Protein AF-A0A350QHX2-F1 (afdb_monomer)

Nearest PDB structures (foldseek):
  1yxr-assembly1_A  TM=6.841E-01  e=8.745E-01  Homo sapiens
  6gow-assembly1_E  TM=5.791E-01  e=4.647E+00  Bacillus subtilis
  8cec-assembly1_S  TM=6.255E-01  e=6.009E+00  Bacillus subtilis subsp. subtilis str. 168
  4apo-assembly2_B  TM=5.059E-01  e=5.635E+00  Homo sapiens
  4apo-assembly1_A  TM=4.874E-01  e=8.835E+00  Homo sapiens

Radius of gyration: 23.12 Å; Cα contacts (8 Å, |Δi|>4): 32; chains: 1; bounding box: 40×19×78 Å

Sequence (102 aa):
MDKLELAEQQLSALTQGIVAEDYVSSVSQLESLNEQIQQLFLAPNSIEPINYARLRALSVNFAKLIDDLSKRRYQIKDSISQIASVKSENKVTRTYHIDRNR

Foldseek 3Di:
DDLLVVLVVLLVVLVVCVVVVVVVVSVVSLVVSVVSLVVCVVPVVSPDPVCVVSSVVSVVSNVVVVVVVVVVVVVVVVVVVVVVVVVVVVVVVVVVVVPPDD

Mean predicted aligned error: 10.32 Å

Solvent-accessible surface area (backbone atoms only — not comparable to full-atom values): 5825 Å² total; per-residue (Å²): 132,55,74,67,57,52,49,54,51,50,53,51,50,38,53,49,28,55,74,69,66,39,55,74,65,29,52,61,48,49,56,55,47,52,52,50,54,51,50,56,68,75,45,47,94,78,52,60,77,85,48,50,63,53,54,51,49,52,52,53,52,52,53,49,51,54,52,54,51,52,51,52,51,49,52,52,53,49,52,54,50,51,55,53,48,54,53,48,50,53,50,51,57,56,57,68,68,68,79,75,84,132

Structure (mmCIF, N/CA/C/O backbone):
data_AF-A0A350QHX2-F1
#
_entry.id   AF-A0A350QHX2-F1
#
loop_
_atom_site.group_PDB
_atom_site.id
_atom_site.type_symbol
_atom_site.label_atom_id
_atom_site.label_alt_id
_atom_site.label_comp_id
_atom_site.label_asym_id
_atom_site.label_entity_id
_atom_site.label_seq_id
_atom_site.pdbx_PDB_ins_code
_atom_site.Cartn_x
_atom_site.Cartn_y
_atom_site.Cartn_z
_atom_site.occupancy
_atom_site.B_iso_or_equiv
_atom_site.auth_seq_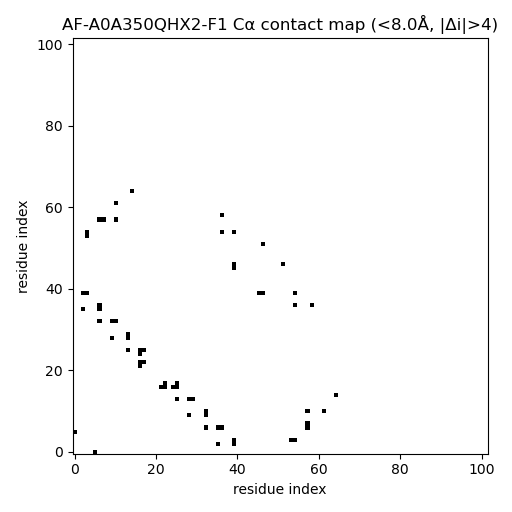id
_atom_site.auth_comp_id
_atom_site.auth_asym_id
_atom_site.auth_atom_id
_atom_site.pdbx_PDB_model_num
ATOM 1 N N . MET A 1 1 ? 1.534 6.964 22.414 1.00 60.47 1 MET A N 1
ATOM 2 C CA . MET A 1 1 ? 1.125 6.697 21.024 1.00 60.47 1 MET A CA 1
ATOM 3 C C . MET A 1 1 ? 0.286 5.446 21.018 1.00 60.47 1 MET A C 1
ATOM 5 O O . MET A 1 1 ? 0.712 4.452 21.600 1.00 60.47 1 MET A O 1
ATOM 9 N N . ASP A 1 2 ? -0.902 5.526 20.434 1.00 82.19 2 ASP A N 1
ATOM 10 C CA . ASP A 1 2 ? -1.754 4.359 20.211 1.00 82.19 2 ASP A CA 1
ATOM 11 C C . ASP A 1 2 ? -1.133 3.473 19.111 1.00 82.19 2 ASP A C 1
ATOM 13 O O . ASP A 1 2 ? -0.513 3.981 18.175 1.00 82.19 2 ASP A O 1
ATOM 17 N N . LYS A 1 3 ? -1.282 2.148 19.211 1.00 83.50 3 LYS A N 1
ATOM 18 C CA . LYS A 1 3 ? -0.811 1.205 18.181 1.00 83.50 3 LYS A CA 1
ATOM 19 C C . LYS A 1 3 ? -1.467 1.485 16.828 1.00 83.50 3 LYS A C 1
ATOM 21 O O . LYS A 1 3 ? -0.827 1.326 15.793 1.00 83.50 3 LYS A O 1
ATOM 26 N N . LEU A 1 4 ? -2.725 1.926 16.839 1.00 86.38 4 LEU A N 1
ATOM 27 C CA . LEU A 1 4 ? -3.440 2.317 15.628 1.00 86.38 4 LEU A CA 1
ATOM 28 C C . LEU A 1 4 ? -2.839 3.578 14.987 1.00 86.38 4 LEU A C 1
ATOM 30 O O . LEU A 1 4 ? -2.649 3.624 13.776 1.00 86.38 4 LEU A O 1
ATOM 34 N N . GLU A 1 5 ? -2.501 4.578 15.799 1.00 87.81 5 GLU A N 1
ATOM 35 C CA . GLU A 1 5 ? -1.874 5.822 15.340 1.00 87.81 5 GLU A CA 1
ATOM 36 C C . GLU A 1 5 ? -0.474 5.569 14.761 1.00 87.81 5 GLU A C 1
ATOM 38 O O . GLU A 1 5 ? -0.113 6.134 13.729 1.00 87.81 5 GLU A O 1
ATOM 43 N N . LEU A 1 6 ? 0.294 4.659 15.371 1.00 89.31 6 LEU A N 1
ATOM 44 C CA . LEU A 1 6 ? 1.580 4.218 14.830 1.00 89.31 6 LEU A CA 1
ATOM 45 C C . LEU A 1 6 ? 1.417 3.574 13.444 1.00 89.31 6 LEU A C 1
ATOM 47 O O . LEU A 1 6 ? 2.157 3.915 12.522 1.00 89.31 6 LEU A O 1
ATOM 51 N N . ALA A 1 7 ? 0.435 2.686 13.278 1.00 90.50 7 ALA A N 1
ATOM 52 C CA . ALA A 1 7 ? 0.182 2.021 12.002 1.00 90.50 7 ALA A CA 1
ATOM 53 C C . ALA A 1 7 ? -0.284 3.009 10.910 1.00 90.50 7 ALA A C 1
ATOM 55 O O . ALA A 1 7 ? 0.136 2.909 9.757 1.00 90.50 7 ALA A O 1
ATOM 56 N N . GLU A 1 8 ? -1.093 4.014 11.264 1.00 91.38 8 GLU A N 1
ATOM 57 C CA . GLU A 1 8 ? -1.477 5.106 10.356 1.00 91.38 8 GLU A CA 1
ATOM 58 C C . GLU A 1 8 ? -0.259 5.929 9.902 1.00 91.38 8 GLU A C 1
ATOM 60 O O . GLU A 1 8 ? -0.110 6.220 8.710 1.00 91.38 8 GLU A O 1
ATOM 65 N N . GLN A 1 9 ? 0.651 6.261 10.822 1.00 92.06 9 GLN A N 1
ATOM 66 C CA . GLN A 1 9 ? 1.890 6.965 10.485 1.00 92.06 9 GLN A CA 1
ATOM 67 C C . GLN A 1 9 ? 2.807 6.129 9.593 1.00 92.06 9 GLN A C 1
ATOM 69 O O . GLN A 1 9 ? 3.357 6.651 8.622 1.00 92.06 9 GLN A O 1
ATOM 74 N N . GLN A 1 10 ? 2.944 4.835 9.878 1.00 91.94 10 GLN A N 1
ATOM 75 C CA . GLN A 1 10 ? 3.726 3.924 9.047 1.00 91.94 10 GLN A CA 1
ATOM 76 C C . GLN A 1 10 ? 3.147 3.793 7.636 1.00 91.94 10 GLN A C 1
ATOM 78 O O . GLN A 1 10 ? 3.910 3.816 6.674 1.00 91.94 10 GLN A O 1
ATOM 83 N N . LEU A 1 11 ? 1.820 3.736 7.482 1.00 93.31 11 LEU A N 1
ATOM 84 C CA . LEU A 1 11 ? 1.187 3.739 6.160 1.00 93.31 11 LEU A CA 1
ATOM 85 C C . LEU A 1 11 ? 1.499 5.027 5.383 1.00 93.31 11 LEU A C 1
ATOM 87 O O . LEU A 1 11 ? 1.782 4.981 4.182 1.00 93.31 11 LEU A O 1
ATOM 91 N N . SER A 1 12 ? 1.472 6.177 6.060 1.00 92.75 12 SER A N 1
ATOM 92 C CA . SER A 1 12 ? 1.847 7.455 5.450 1.00 92.75 12 SER A CA 1
ATOM 93 C C . SER A 1 12 ? 3.319 7.469 5.028 1.00 92.75 12 SER A C 1
ATOM 95 O O . SER A 1 12 ? 3.626 7.858 3.901 1.00 92.75 12 SER A O 1
ATOM 97 N N . ALA A 1 13 ? 4.226 7.017 5.897 1.00 91.62 13 ALA A N 1
ATOM 98 C CA . ALA A 1 13 ? 5.657 6.941 5.605 1.00 91.62 13 ALA A CA 1
ATOM 99 C C . ALA A 1 13 ? 5.949 5.993 4.432 1.00 91.62 13 ALA A C 1
ATOM 101 O O . ALA A 1 13 ? 6.669 6.368 3.509 1.00 91.62 13 ALA A O 1
ATOM 102 N N . LEU A 1 14 ? 5.308 4.821 4.410 1.00 92.81 14 LEU A N 1
ATOM 103 C CA . LEU A 1 14 ? 5.404 3.857 3.317 1.00 92.81 14 LEU A CA 1
ATOM 104 C C . LEU A 1 14 ?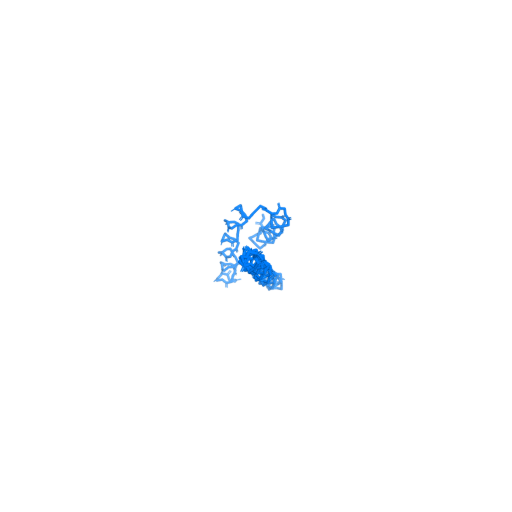 4.949 4.473 1.988 1.00 92.81 14 LEU A C 1
ATOM 106 O O . LEU A 1 14 ? 5.620 4.342 0.967 1.00 92.81 14 LEU A O 1
ATOM 110 N N . THR A 1 15 ? 3.823 5.191 2.001 1.00 91.56 15 THR A N 1
ATOM 111 C CA . THR A 1 15 ? 3.301 5.869 0.806 1.00 91.56 15 THR A CA 1
ATOM 112 C C . THR A 1 15 ? 4.291 6.915 0.289 1.00 91.56 15 THR A C 1
ATOM 114 O O . THR A 1 15 ? 4.524 7.002 -0.916 1.00 91.56 15 THR A O 1
ATOM 117 N N . GLN A 1 16 ? 4.913 7.685 1.185 1.00 91.88 16 GLN A N 1
ATOM 118 C CA . GLN A 1 16 ? 5.930 8.673 0.820 1.00 91.88 16 GLN A CA 1
ATOM 119 C C . GLN A 1 16 ? 7.203 8.016 0.277 1.00 91.88 16 GLN A C 1
ATOM 121 O O . GLN A 1 16 ? 7.715 8.471 -0.742 1.00 91.88 16 GLN A O 1
ATOM 126 N N . GLY A 1 17 ? 7.673 6.926 0.892 1.00 89.44 17 GLY A N 1
ATOM 127 C CA . GLY A 1 17 ? 8.827 6.157 0.413 1.00 89.44 17 GLY A CA 1
ATOM 128 C C . GLY A 1 17 ? 8.614 5.605 -0.997 1.00 89.44 17 GLY A C 1
ATOM 129 O O . GLY A 1 17 ? 9.483 5.736 -1.854 1.00 89.44 17 GLY A O 1
ATOM 130 N N . ILE A 1 18 ? 7.413 5.097 -1.285 1.00 88.69 18 ILE A N 1
ATOM 131 C CA . ILE A 1 18 ? 7.029 4.628 -2.625 1.00 88.69 18 ILE A CA 1
ATOM 132 C C . ILE A 1 18 ? 7.013 5.772 -3.647 1.00 88.69 18 ILE A C 1
ATOM 134 O O . ILE A 1 18 ? 7.419 5.572 -4.794 1.00 88.69 18 ILE A O 1
ATOM 138 N N . VAL A 1 19 ? 6.523 6.955 -3.263 1.00 89.69 19 VAL A N 1
ATOM 139 C CA . VAL A 1 19 ? 6.519 8.149 -4.129 1.00 89.69 19 VAL A CA 1
ATOM 140 C C . VAL A 1 19 ? 7.939 8.658 -4.378 1.00 89.69 19 VAL A C 1
ATOM 142 O O . VAL A 1 19 ? 8.231 9.093 -5.486 1.00 89.69 19 VAL A O 1
ATOM 145 N N . ALA A 1 20 ? 8.817 8.561 -3.382 1.00 91.00 20 ALA A N 1
ATOM 146 C CA . ALA A 1 20 ? 10.234 8.899 -3.485 1.00 91.00 20 ALA A CA 1
ATOM 147 C C . ALA A 1 20 ? 11.083 7.809 -4.172 1.00 91.00 20 ALA A C 1
ATOM 149 O O . ALA A 1 20 ? 12.300 7.951 -4.243 1.00 91.00 20 ALA A O 1
ATOM 150 N N . GLU A 1 21 ? 10.456 6.731 -4.658 1.00 87.94 21 GLU A N 1
ATOM 151 C CA . GLU A 1 21 ? 11.107 5.581 -5.303 1.00 87.94 21 GLU A CA 1
ATOM 152 C C . GLU A 1 21 ? 12.105 4.816 -4.407 1.00 87.94 21 GLU A C 1
ATOM 154 O O . GLU A 1 21 ? 12.898 4.005 -4.891 1.00 87.94 21 GLU A O 1
ATOM 159 N N . ASP A 1 22 ? 12.029 4.989 -3.083 1.00 90.06 22 ASP A N 1
ATOM 160 C CA . ASP A 1 22 ? 12.813 4.213 -2.117 1.00 90.06 22 ASP A CA 1
ATOM 161 C C . ASP A 1 22 ? 12.158 2.850 -1.850 1.00 90.06 22 ASP A C 1
ATOM 163 O O . ASP A 1 22 ? 11.561 2.583 -0.800 1.00 90.06 22 ASP A O 1
ATOM 167 N N . TYR A 1 23 ? 12.235 1.964 -2.841 1.00 84.81 23 TYR A N 1
ATOM 168 C CA . TYR A 1 23 ? 11.591 0.653 -2.776 1.00 84.81 23 TYR A CA 1
ATOM 169 C C . TYR A 1 23 ? 12.268 -0.313 -1.800 1.00 84.81 23 TYR A C 1
ATOM 171 O O . TYR A 1 23 ? 11.592 -1.181 -1.253 1.00 84.81 23 TYR A O 1
ATOM 179 N N . VAL A 1 24 ? 13.572 -0.164 -1.553 1.00 85.75 24 VAL A N 1
ATOM 180 C CA . VAL A 1 24 ? 14.318 -1.058 -0.653 1.00 85.75 24 VAL A CA 1
ATOM 181 C C . VAL A 1 24 ? 13.840 -0.873 0.783 1.00 85.75 24 VAL A C 1
ATOM 183 O O . VAL A 1 24 ? 13.449 -1.847 1.425 1.00 85.75 24 VAL A O 1
ATOM 186 N N . SER A 1 25 ? 13.789 0.371 1.267 1.00 85.69 25 SER A N 1
ATOM 187 C CA . SER A 1 25 ? 13.280 0.659 2.612 1.00 85.69 25 SER A CA 1
ATOM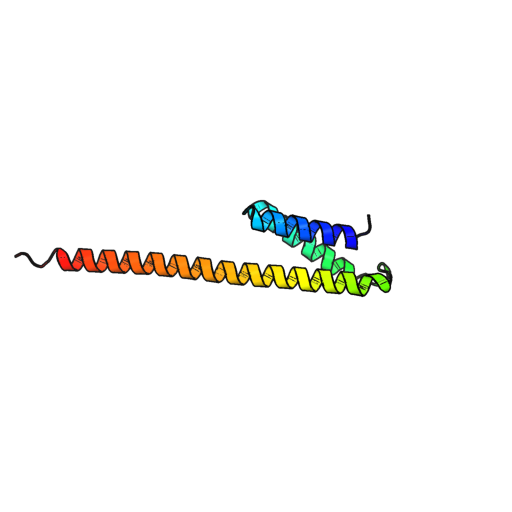 188 C C . SER A 1 25 ? 11.776 0.384 2.723 1.00 85.69 25 SER A C 1
ATOM 190 O O . SER A 1 25 ? 11.304 -0.096 3.756 1.00 85.69 25 SER A O 1
ATOM 192 N N . SER A 1 26 ? 11.021 0.646 1.649 1.00 88.44 26 SER A N 1
ATOM 193 C CA . SER A 1 26 ? 9.566 0.451 1.615 1.00 88.44 26 SER A CA 1
ATOM 194 C C . SER A 1 26 ? 9.146 -1.016 1.766 1.00 88.44 26 SER A C 1
ATOM 196 O O . SER A 1 26 ? 8.112 -1.283 2.372 1.00 88.44 26 SER A O 1
ATOM 198 N N . VAL A 1 27 ? 9.930 -1.983 1.270 1.00 86.88 27 VAL A N 1
ATOM 199 C CA . VAL A 1 27 ? 9.618 -3.420 1.428 1.00 86.88 27 VAL A CA 1
ATOM 200 C C . VAL A 1 27 ? 9.606 -3.823 2.903 1.00 86.88 27 VAL A C 1
ATOM 202 O O . VAL A 1 27 ? 8.616 -4.379 3.375 1.00 86.88 27 VAL A O 1
ATOM 205 N N . SER A 1 28 ? 10.652 -3.472 3.654 1.00 85.69 28 SER A N 1
ATOM 206 C CA . SER A 1 28 ? 10.739 -3.793 5.085 1.00 85.69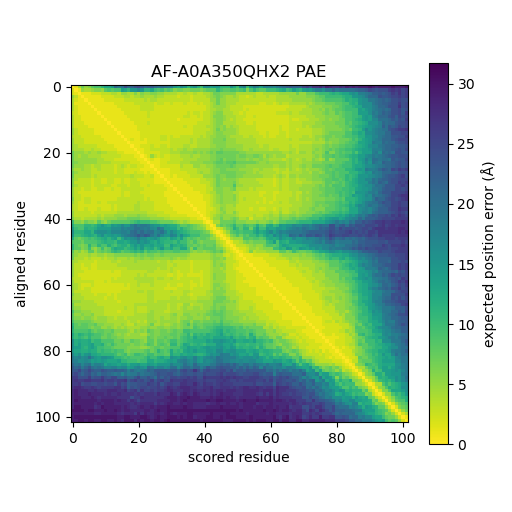 28 SER A CA 1
ATOM 207 C C . SER A 1 28 ? 9.630 -3.115 5.899 1.00 85.69 28 SER A C 1
ATOM 209 O O . SER A 1 28 ? 9.085 -3.696 6.838 1.00 85.69 28 SER A O 1
ATOM 211 N N . GLN A 1 29 ? 9.258 -1.883 5.532 1.00 87.75 29 GLN A N 1
ATOM 212 C CA . GLN A 1 29 ? 8.151 -1.166 6.171 1.00 87.75 29 GLN A CA 1
ATOM 213 C C . GLN A 1 29 ? 6.789 -1.805 5.872 1.00 87.75 29 GLN A C 1
ATOM 215 O O . GLN A 1 29 ? 5.922 -1.826 6.744 1.00 87.75 29 GLN A O 1
ATOM 220 N N . LEU A 1 30 ? 6.600 -2.346 4.666 1.00 89.62 30 LEU A N 1
ATOM 221 C CA . LEU A 1 30 ? 5.361 -3.003 4.259 1.00 89.62 30 LEU A CA 1
ATOM 222 C C . LEU A 1 30 ? 5.105 -4.288 5.053 1.00 89.62 30 LEU A C 1
ATOM 224 O O . LEU A 1 30 ? 3.980 -4.507 5.501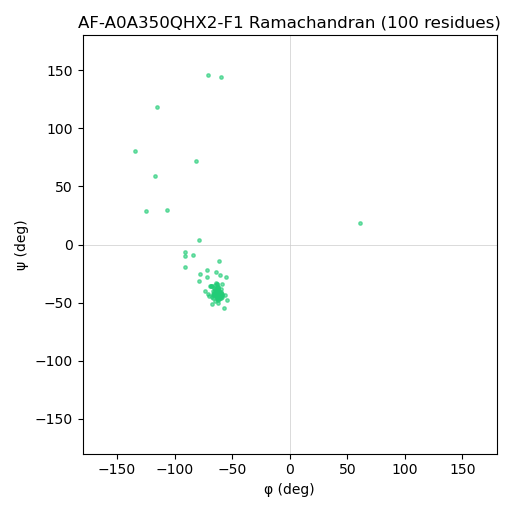 1.00 89.62 30 LEU A O 1
ATOM 228 N N . GLU A 1 31 ? 6.134 -5.111 5.260 1.00 87.31 31 GLU A N 1
ATOM 229 C CA . GLU A 1 31 ? 6.029 -6.328 6.076 1.00 87.31 31 GLU A CA 1
ATOM 230 C C . GLU A 1 31 ? 5.673 -5.990 7.527 1.00 87.31 31 GLU A C 1
ATOM 232 O O . GLU A 1 31 ? 4.703 -6.523 8.070 1.00 87.31 31 GLU A O 1
ATOM 237 N N . SER A 1 32 ? 6.382 -5.019 8.114 1.00 89.25 32 SER A N 1
ATOM 238 C CA . SER A 1 32 ? 6.119 -4.560 9.481 1.00 89.25 32 SER A CA 1
ATOM 239 C C . SER A 1 32 ? 4.700 -4.006 9.651 1.00 89.25 32 SER A C 1
ATOM 241 O O . SER A 1 32 ? 4.009 -4.350 10.612 1.00 89.25 32 SER A O 1
ATOM 243 N N . LEU A 1 33 ? 4.230 -3.187 8.706 1.00 90.19 33 LEU A N 1
ATOM 244 C CA . LEU A 1 33 ? 2.883 -2.622 8.745 1.00 90.19 33 LEU A CA 1
ATOM 245 C C . LEU A 1 33 ? 1.806 -3.709 8.612 1.00 90.19 33 LEU A C 1
ATOM 247 O O . LEU A 1 33 ? 0.792 -3.659 9.309 1.00 90.19 33 LEU A O 1
ATOM 251 N N . ASN A 1 34 ? 2.020 -4.710 7.756 1.00 89.94 34 ASN A N 1
ATOM 252 C CA . ASN A 1 34 ? 1.088 -5.824 7.597 1.00 89.94 34 ASN A CA 1
ATOM 253 C C . ASN A 1 34 ? 0.935 -6.627 8.900 1.00 89.94 34 ASN A C 1
ATOM 255 O O . ASN A 1 34 ? -0.189 -6.913 9.317 1.00 89.94 34 ASN A O 1
ATOM 259 N N . GLU A 1 35 ? 2.041 -6.939 9.579 1.00 88.62 35 GLU A N 1
ATOM 260 C CA . GLU A 1 35 ? 2.006 -7.611 10.883 1.00 88.62 35 GLU A CA 1
ATOM 261 C C . GLU A 1 35 ? 1.270 -6.776 11.937 1.00 88.62 35 GLU A C 1
ATOM 263 O O . GLU A 1 35 ? 0.436 -7.305 12.676 1.00 88.62 35 GLU A O 1
ATOM 268 N N . GLN A 1 36 ? 1.518 -5.463 11.982 1.00 87.94 36 GLN A N 1
ATOM 269 C CA . GLN A 1 36 ? 0.832 -4.568 12.917 1.00 87.94 36 GLN A CA 1
ATOM 270 C C . GLN A 1 36 ? -0.675 -4.515 12.668 1.00 87.94 36 GLN A C 1
ATOM 272 O O . GLN A 1 36 ? -1.454 -4.634 13.616 1.00 87.94 36 GLN A O 1
ATOM 277 N N . ILE A 1 37 ? -1.104 -4.391 11.409 1.00 87.56 37 ILE A N 1
ATOM 278 C CA . ILE A 1 37 ? -2.528 -4.404 11.054 1.00 87.56 37 ILE A CA 1
ATOM 279 C C . ILE A 1 37 ? -3.164 -5.732 11.484 1.00 87.56 37 ILE A C 1
ATOM 281 O O . ILE A 1 37 ? -4.214 -5.720 12.125 1.00 87.56 37 ILE A O 1
ATOM 285 N N . GLN A 1 38 ? -2.523 -6.875 11.216 1.00 87.38 38 GLN A N 1
ATOM 286 C CA . GLN A 1 38 ? -3.037 -8.181 11.647 1.00 87.38 38 GLN A CA 1
ATOM 287 C C . GLN A 1 38 ? -3.173 -8.284 13.170 1.00 87.38 38 GLN A C 1
ATOM 289 O O . GLN A 1 38 ? -4.199 -8.752 13.665 1.00 87.38 38 GLN A O 1
ATOM 294 N N . GLN A 1 39 ? -2.186 -7.802 13.929 1.00 86.38 39 GLN A N 1
ATOM 295 C CA . GLN A 1 39 ? -2.253 -7.792 15.392 1.00 86.38 39 GLN A CA 1
ATOM 296 C C . GLN A 1 39 ? -3.404 -6.927 15.922 1.00 86.38 39 GLN A C 1
ATOM 298 O O . GLN A 1 39 ? -4.066 -7.320 16.885 1.00 86.38 39 GLN A O 1
ATOM 303 N N . LEU A 1 40 ? -3.678 -5.785 15.283 1.00 85.12 40 LEU A N 1
ATOM 304 C CA . LEU A 1 40 ? -4.810 -4.923 15.636 1.00 85.12 40 LEU A CA 1
ATOM 305 C C . LEU A 1 40 ? -6.160 -5.636 15.429 1.00 85.12 40 LEU A C 1
ATOM 307 O O . LEU A 1 40 ? -7.077 -5.437 16.222 1.00 85.12 40 LEU A O 1
ATOM 311 N N . PHE A 1 41 ? -6.278 -6.514 14.427 1.00 80.44 41 PHE A N 1
ATOM 312 C CA . PHE A 1 41 ? -7.483 -7.332 14.221 1.00 80.44 41 PHE A CA 1
ATOM 313 C C . PHE A 1 41 ? -7.585 -8.554 15.138 1.00 80.44 41 PHE A C 1
ATOM 315 O O . PHE A 1 41 ? -8.696 -8.961 15.470 1.00 80.44 41 PHE A O 1
ATOM 322 N N . LEU A 1 42 ? -6.459 -9.152 15.537 1.00 79.25 42 LEU A N 1
ATOM 323 C CA . LEU A 1 42 ? -6.431 -10.338 16.403 1.00 79.25 42 LEU A CA 1
ATOM 324 C C . LEU A 1 42 ? -6.679 -10.007 17.880 1.00 79.25 42 LEU A C 1
ATOM 326 O O . LEU A 1 42 ? -7.172 -10.855 18.621 1.00 79.25 42 LEU A O 1
ATOM 330 N N . ALA A 1 43 ? -6.374 -8.780 18.309 1.00 71.00 43 ALA A N 1
ATOM 331 C CA . ALA A 1 43 ? -6.586 -8.315 19.678 1.00 71.00 43 ALA A CA 1
ATOM 332 C C . ALA A 1 43 ? -7.595 -7.145 19.756 1.00 71.00 43 ALA A C 1
ATOM 334 O O . ALA A 1 43 ? -7.252 -6.080 20.284 1.00 71.00 43 ALA A O 1
ATOM 335 N N . PRO A 1 44 ? -8.849 -7.317 19.287 1.00 61.50 44 PRO A N 1
ATOM 336 C CA . PRO A 1 44 ? -9.842 -6.241 19.231 1.00 61.50 44 PRO A CA 1
ATOM 337 C C . PRO A 1 44 ? -10.230 -5.723 20.623 1.00 61.50 44 PRO A C 1
ATOM 339 O O . PRO A 1 44 ? -10.588 -4.562 20.763 1.00 61.50 44 PRO A O 1
ATOM 342 N N . ASN A 1 45 ? -10.051 -6.532 21.675 1.00 59.66 45 ASN A N 1
ATOM 343 C CA . ASN A 1 45 ? -10.275 -6.130 23.072 1.00 59.66 45 ASN A CA 1
ATOM 344 C C . ASN A 1 45 ? -9.356 -4.979 23.535 1.00 59.66 45 ASN A C 1
ATOM 346 O O . ASN A 1 45 ? -9.595 -4.393 24.586 1.00 59.66 45 ASN A O 1
ATOM 350 N N . SER A 1 46 ? -8.303 -4.675 22.768 1.00 63.00 46 SER A N 1
ATOM 351 C CA . SER A 1 46 ? -7.362 -3.572 23.016 1.00 63.00 46 SER A CA 1
ATOM 352 C C . SER A 1 46 ? -7.777 -2.266 22.330 1.00 63.00 46 SER A C 1
ATOM 354 O O . SER A 1 46 ? -7.135 -1.242 22.546 1.00 63.00 46 SER A O 1
ATOM 356 N N . ILE A 1 47 ? -8.787 -2.312 21.455 1.00 66.44 47 ILE A N 1
ATOM 357 C CA . ILE A 1 47 ? -9.192 -1.207 20.588 1.00 66.44 47 ILE A CA 1
ATOM 358 C C . ILE A 1 47 ? -10.598 -0.786 20.992 1.00 66.44 47 ILE A C 1
ATOM 360 O O . ILE A 1 47 ? -11.551 -1.559 20.905 1.00 66.44 47 ILE A O 1
ATOM 364 N N . GLU A 1 48 ? -10.736 0.462 21.435 1.00 73.56 48 GLU A N 1
ATOM 365 C CA . GLU A 1 48 ? -12.055 1.001 21.744 1.00 73.56 48 GLU A CA 1
ATOM 366 C C . GLU A 1 48 ? -12.963 0.978 20.505 1.00 73.56 48 GLU A C 1
ATOM 368 O O . GLU A 1 48 ? -12.494 1.258 19.399 1.00 73.56 48 GLU A O 1
ATOM 373 N N . PRO A 1 49 ? -14.277 0.727 20.652 1.00 69.25 49 PRO A N 1
ATOM 374 C CA . PRO A 1 49 ? -15.177 0.615 19.510 1.00 69.25 49 PRO A CA 1
ATOM 375 C C . PRO A 1 49 ? -15.188 1.813 18.554 1.00 69.25 49 PRO A C 1
ATOM 377 O O . PRO A 1 49 ? -15.404 1.654 17.351 1.00 69.25 49 PRO A O 1
ATOM 380 N N . ILE A 1 50 ? -14.890 3.005 19.073 1.00 72.19 50 ILE A N 1
ATOM 381 C CA . ILE A 1 50 ? -14.741 4.243 18.301 1.00 72.19 50 ILE A CA 1
ATOM 382 C C . ILE A 1 50 ? -13.611 4.169 17.256 1.00 72.19 50 ILE A C 1
ATOM 384 O O . ILE A 1 50 ? -13.679 4.809 16.208 1.00 72.19 50 ILE A O 1
ATOM 388 N N . ASN A 1 51 ? -12.603 3.332 17.497 1.00 81.00 51 ASN A N 1
ATOM 389 C CA . ASN A 1 51 ? -11.429 3.166 16.650 1.00 81.00 51 ASN A CA 1
ATOM 390 C C . ASN A 1 51 ? -11.593 2.064 15.586 1.00 81.00 51 ASN A C 1
ATOM 392 O O . ASN A 1 51 ? -10.759 1.969 14.684 1.00 81.00 51 ASN A O 1
ATOM 396 N N . TYR A 1 52 ? -12.681 1.278 15.594 1.00 82.62 52 TYR A N 1
ATOM 397 C CA . TYR A 1 52 ? -12.929 0.274 14.546 1.00 82.62 52 TYR A CA 1
ATOM 398 C C . TYR A 1 52 ? -13.093 0.892 13.155 1.00 82.62 52 TYR A C 1
ATOM 400 O O . TYR A 1 52 ? -12.633 0.324 12.164 1.00 82.62 52 TYR A O 1
ATOM 408 N N . ALA A 1 53 ? -13.720 2.068 13.064 1.00 85.38 53 ALA A N 1
ATOM 409 C CA . ALA A 1 53 ? -13.859 2.780 11.796 1.00 85.38 53 ALA A CA 1
ATOM 410 C C . ALA A 1 53 ? -12.491 3.189 11.227 1.00 85.38 53 ALA A C 1
ATOM 412 O O . ALA A 1 53 ? -12.248 3.036 10.029 1.00 85.38 53 ALA A O 1
ATOM 413 N N . ARG A 1 54 ? -11.579 3.641 12.097 1.00 88.94 54 ARG A N 1
ATOM 414 C CA . ARG A 1 54 ? -10.201 3.989 11.733 1.00 88.94 54 ARG A CA 1
ATOM 415 C C . ARG A 1 54 ? -9.396 2.762 11.315 1.00 88.94 54 ARG A C 1
ATOM 417 O O . ARG A 1 54 ? -8.784 2.786 10.255 1.00 88.94 54 ARG A O 1
ATOM 424 N N . LEU A 1 55 ? -9.481 1.657 12.060 1.00 86.75 55 LEU A N 1
ATOM 425 C CA . LEU A 1 55 ? -8.836 0.393 11.684 1.00 86.75 55 LEU A CA 1
ATOM 426 C C . LEU A 1 55 ? -9.334 -0.126 10.322 1.00 86.75 55 LEU A C 1
ATOM 428 O O . LEU A 1 55 ? -8.545 -0.570 9.482 1.00 86.75 55 LEU A O 1
ATOM 432 N N . ARG A 1 56 ? -10.643 -0.022 10.061 1.00 88.00 56 ARG A N 1
ATOM 433 C CA . ARG A 1 56 ? -11.223 -0.360 8.756 1.00 88.00 56 ARG A CA 1
ATOM 434 C C . ARG A 1 56 ? -10.683 0.549 7.652 1.00 88.00 56 ARG A C 1
ATOM 436 O O . ARG A 1 56 ? -10.309 0.043 6.597 1.00 88.00 56 ARG A O 1
ATOM 443 N N . ALA A 1 57 ? -10.621 1.860 7.884 1.00 90.56 57 ALA A N 1
ATOM 444 C CA . ALA A 1 57 ? -10.079 2.815 6.920 1.00 90.56 57 ALA A CA 1
ATOM 445 C C . ALA A 1 57 ? -8.594 2.548 6.622 1.00 90.56 57 ALA A C 1
ATOM 447 O O . ALA A 1 57 ? -8.211 2.498 5.454 1.00 90.56 57 ALA A O 1
ATOM 448 N N . LEU A 1 58 ? -7.785 2.288 7.654 1.00 90.94 58 LEU A N 1
ATOM 449 C CA . LEU A 1 58 ? -6.378 1.903 7.530 1.00 90.94 58 LEU A CA 1
ATOM 450 C C . LEU A 1 58 ? -6.217 0.679 6.620 1.00 90.94 58 LEU A C 1
ATOM 452 O O . LEU A 1 58 ? -5.422 0.696 5.686 1.00 90.94 58 LEU A O 1
ATOM 456 N N . SER A 1 59 ? -7.030 -0.351 6.846 1.00 88.25 59 SER A N 1
ATOM 457 C CA . SER A 1 59 ? -6.984 -1.600 6.078 1.00 88.25 59 SER A CA 1
ATOM 458 C C . SER A 1 59 ? -7.380 -1.405 4.618 1.00 88.25 59 SER A C 1
ATOM 460 O O . SER A 1 59 ? -6.733 -1.937 3.719 1.00 88.25 59 SER A O 1
ATOM 462 N N . VAL A 1 60 ? -8.428 -0.614 4.368 1.00 92.00 60 VAL A N 1
ATOM 463 C CA . VAL A 1 60 ? -8.866 -0.267 3.009 1.00 92.00 60 VAL A CA 1
ATOM 464 C C . VAL A 1 60 ? -7.778 0.515 2.277 1.00 92.00 60 VAL A C 1
ATOM 466 O O . VAL A 1 60 ? -7.479 0.215 1.122 1.00 92.00 60 VAL A O 1
ATOM 469 N N . ASN A 1 61 ? -7.159 1.488 2.944 1.00 91.88 61 ASN A N 1
ATOM 470 C CA . ASN A 1 61 ? -6.092 2.291 2.355 1.00 91.88 61 ASN A CA 1
ATOM 471 C C . ASN A 1 61 ? -4.844 1.448 2.067 1.00 91.88 61 ASN A C 1
ATOM 473 O O . ASN A 1 61 ? -4.257 1.579 0.994 1.00 91.88 61 ASN A O 1
ATOM 477 N N . PHE A 1 62 ? -4.477 0.544 2.977 1.00 90.75 62 PHE A N 1
ATOM 478 C CA . PHE A 1 62 ? -3.378 -0.393 2.767 1.00 90.75 62 PHE A CA 1
ATOM 479 C C . PHE A 1 62 ? -3.648 -1.333 1.582 1.00 90.75 62 PHE A C 1
ATOM 481 O O . PHE A 1 62 ? -2.799 -1.485 0.706 1.00 90.75 62 PHE A O 1
ATOM 488 N N . ALA A 1 63 ? -4.859 -1.891 1.478 1.00 89.38 63 ALA A N 1
ATOM 489 C CA . ALA A 1 63 ? -5.248 -2.725 0.340 1.00 89.38 63 ALA A CA 1
ATOM 490 C C . ALA A 1 63 ? -5.212 -1.953 -0.991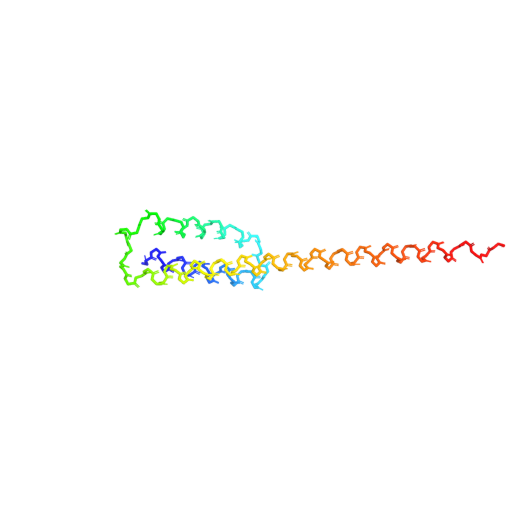 1.00 89.38 63 ALA A C 1
ATOM 492 O O . ALA A 1 63 ? -4.737 -2.476 -2.000 1.00 89.38 63 ALA A O 1
ATOM 493 N N . LYS A 1 64 ? -5.663 -0.692 -0.991 1.00 91.81 64 LYS A N 1
ATOM 494 C CA . LYS A 1 64 ? -5.603 0.181 -2.169 1.00 91.81 64 LYS A CA 1
ATOM 495 C C . LYS A 1 64 ? -4.162 0.440 -2.615 1.00 91.81 64 LYS A C 1
ATOM 497 O O . LYS A 1 64 ? -3.879 0.366 -3.807 1.00 91.81 64 LYS A O 1
ATOM 502 N N . LEU A 1 65 ? -3.249 0.683 -1.673 1.00 89.25 65 LEU A N 1
ATOM 503 C CA . LEU A 1 65 ? -1.828 0.871 -1.971 1.00 89.25 65 LEU A CA 1
ATOM 504 C C . LEU A 1 65 ? -1.227 -0.365 -2.660 1.00 89.25 65 LEU A C 1
ATOM 506 O O . LEU A 1 65 ? -0.512 -0.233 -3.652 1.00 89.25 65 LE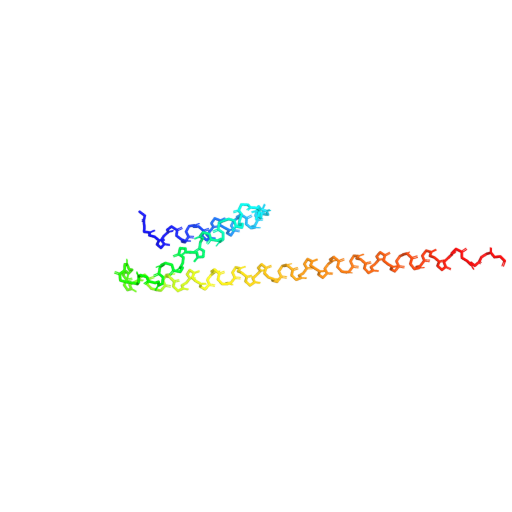U A O 1
ATOM 510 N N . ILE A 1 66 ? -1.549 -1.567 -2.172 1.00 87.25 66 ILE A N 1
ATOM 511 C CA . ILE A 1 66 ? -1.096 -2.826 -2.782 1.00 87.25 66 ILE A CA 1
ATOM 512 C C . ILE A 1 66 ? -1.631 -2.970 -4.216 1.00 87.25 66 ILE A C 1
ATOM 514 O O . ILE A 1 66 ? -0.877 -3.347 -5.117 1.00 87.25 66 ILE A O 1
ATOM 518 N N . ASP A 1 67 ? -2.908 -2.656 -4.447 1.00 88.56 67 ASP A N 1
ATOM 519 C CA . ASP A 1 67 ? -3.514 -2.706 -5.784 1.00 88.56 67 ASP A CA 1
ATOM 520 C C . ASP A 1 67 ? -2.835 -1.725 -6.759 1.00 88.56 67 ASP A C 1
ATOM 522 O O . ASP A 1 67 ? -2.456 -2.104 -7.872 1.00 88.56 67 ASP A O 1
ATOM 526 N N . ASP A 1 68 ? -2.583 -0.489 -6.322 1.00 87.62 68 ASP A N 1
ATOM 527 C CA . ASP A 1 68 ? -1.894 0.528 -7.124 1.00 87.62 68 ASP A CA 1
ATOM 528 C C . ASP A 1 68 ? -0.451 0.110 -7.473 1.00 87.62 68 ASP A C 1
ATOM 530 O O . ASP A 1 68 ? -0.012 0.260 -8.620 1.00 87.62 68 ASP A O 1
ATOM 534 N N . LEU A 1 69 ? 0.281 -0.485 -6.524 1.00 85.81 69 LEU A N 1
ATOM 535 C CA . LEU A 1 69 ? 1.616 -1.045 -6.768 1.00 85.81 69 LEU A CA 1
ATOM 536 C C . LEU A 1 69 ? 1.581 -2.217 -7.759 1.00 85.81 69 LEU A C 1
ATOM 538 O O . LEU A 1 69 ? 2.437 -2.313 -8.643 1.00 85.81 69 LEU A O 1
ATOM 542 N N . SER A 1 70 ? 0.581 -3.096 -7.656 1.00 86.69 70 SER A N 1
ATOM 543 C CA . SER A 1 70 ? 0.400 -4.225 -8.576 1.00 86.69 70 SER A CA 1
ATOM 544 C C . SER A 1 70 ? 0.152 -3.752 -10.013 1.00 86.69 70 SER A C 1
ATOM 546 O O . SER A 1 70 ? 0.770 -4.264 -10.955 1.00 86.69 70 SER A O 1
ATOM 548 N N . LYS A 1 71 ? -0.682 -2.717 -10.189 1.00 85.19 71 LYS A N 1
ATOM 549 C CA . LYS A 1 71 ? -0.927 -2.073 -11.490 1.00 85.19 71 LYS A CA 1
ATOM 550 C C . LYS A 1 71 ? 0.345 -1.463 -12.070 1.00 85.19 71 LYS A C 1
ATOM 552 O O . LYS A 1 71 ? 0.661 -1.722 -13.231 1.00 85.19 71 LYS A O 1
ATOM 557 N N . ARG A 1 72 ? 1.117 -0.724 -11.264 1.00 84.25 72 ARG A N 1
ATOM 558 C CA . ARG A 1 72 ? 2.413 -0.165 -11.692 1.00 84.25 72 ARG A CA 1
ATOM 559 C C . ARG A 1 72 ? 3.387 -1.255 -12.130 1.00 84.25 72 ARG A C 1
ATOM 561 O O . ARG A 1 72 ? 4.011 -1.131 -13.179 1.00 84.25 72 ARG A O 1
ATOM 568 N N . ARG A 1 73 ? 3.471 -2.365 -11.391 1.00 85.25 73 ARG A N 1
ATOM 569 C CA . ARG A 1 73 ? 4.296 -3.522 -11.780 1.00 85.25 73 ARG A CA 1
ATOM 570 C C . ARG A 1 73 ? 3.885 -4.079 -13.145 1.00 85.25 73 ARG A C 1
ATOM 572 O O . ARG A 1 73 ? 4.752 -4.398 -13.957 1.00 85.25 73 ARG A O 1
ATOM 579 N N . TYR A 1 74 ? 2.582 -4.201 -13.401 1.00 83.56 74 TYR A N 1
ATOM 580 C CA . TYR A 1 74 ? 2.078 -4.666 -14.694 1.00 83.56 74 TYR A CA 1
ATOM 581 C C . TYR A 1 74 ? 2.464 -3.708 -15.829 1.00 83.56 74 TYR A C 1
ATOM 583 O O . TYR A 1 74 ? 2.964 -4.158 -16.856 1.00 83.56 74 TYR A O 1
ATOM 591 N N . GLN A 1 75 ? 2.322 -2.398 -15.616 1.00 81.69 75 GLN A N 1
ATOM 592 C CA . GLN A 1 75 ? 2.721 -1.372 -16.586 1.00 81.69 75 GLN A CA 1
ATOM 593 C C . GLN A 1 75 ? 4.225 -1.403 -16.887 1.00 81.69 75 GLN A C 1
ATOM 595 O O . GLN A 1 75 ? 4.619 -1.331 -18.046 1.00 81.69 75 GLN A O 1
ATOM 600 N N . ILE A 1 76 ? 5.077 -1.569 -15.870 1.00 81.94 76 ILE A N 1
ATOM 601 C CA . ILE A 1 76 ? 6.530 -1.701 -16.061 1.00 81.94 76 ILE A CA 1
ATOM 602 C C . ILE A 1 76 ? 6.851 -2.948 -16.895 1.00 81.94 76 ILE A C 1
ATOM 604 O O . ILE A 1 76 ? 7.638 -2.879 -17.839 1.00 81.94 76 ILE A O 1
ATOM 608 N N . LYS A 1 77 ? 6.222 -4.088 -16.582 1.00 82.38 77 LYS A N 1
ATOM 609 C CA . LYS A 1 77 ? 6.403 -5.336 -17.337 1.00 82.38 77 LYS A CA 1
ATOM 610 C C . LYS A 1 77 ? 5.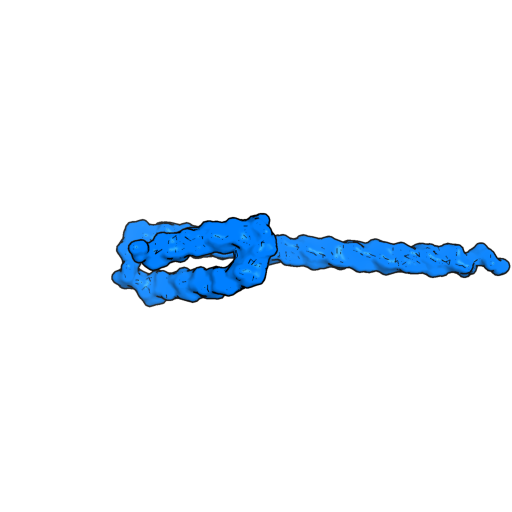981 -5.184 -18.802 1.00 82.38 77 LYS A C 1
ATOM 612 O O . LYS A 1 77 ? 6.676 -5.690 -19.687 1.00 82.38 77 LYS A O 1
ATOM 617 N N . ASP A 1 78 ? 4.866 -4.504 -19.051 1.00 79.25 78 ASP A N 1
ATOM 618 C CA . ASP A 1 78 ? 4.371 -4.241 -20.402 1.00 79.25 78 ASP A CA 1
ATOM 619 C C . ASP A 1 78 ? 5.344 -3.343 -21.178 1.00 79.25 78 ASP A C 1
ATOM 621 O O . ASP A 1 78 ? 5.809 -3.726 -22.250 1.00 79.25 78 ASP A O 1
ATOM 625 N N . SER A 1 79 ? 5.789 -2.233 -20.580 1.00 76.81 79 SER A N 1
ATOM 626 C CA . SER A 1 79 ? 6.798 -1.338 -21.165 1.00 76.81 79 SER A CA 1
ATOM 627 C C . SER A 1 79 ? 8.106 -2.061 -21.507 1.00 76.81 79 SER A C 1
ATOM 629 O O . SER A 1 79 ? 8.656 -1.875 -22.592 1.00 76.81 79 SER A O 1
ATOM 631 N N . ILE A 1 80 ? 8.602 -2.939 -20.625 1.00 78.69 80 ILE A N 1
ATOM 632 C CA . ILE A 1 80 ? 9.799 -3.754 -20.899 1.00 78.69 80 ILE A CA 1
ATOM 633 C C . ILE A 1 80 ? 9.559 -4.695 -22.090 1.00 78.69 80 ILE A C 1
ATOM 635 O O . ILE A 1 80 ? 10.437 -4.846 -22.943 1.00 78.69 80 ILE A O 1
ATOM 639 N N . SER A 1 81 ? 8.374 -5.303 -22.175 1.00 76.31 81 SER A N 1
ATOM 640 C CA . SER A 1 81 ? 7.999 -6.212 -23.268 1.00 76.31 81 SER A CA 1
ATOM 641 C C . SER A 1 81 ? 7.894 -5.478 -24.609 1.00 76.31 81 SER A C 1
ATOM 643 O O . SER A 1 81 ? 8.373 -5.981 -25.628 1.00 76.31 81 SER A O 1
ATOM 645 N N . GLN A 1 82 ? 7.349 -4.258 -24.611 1.00 73.19 82 GLN A N 1
ATOM 646 C CA . GLN A 1 82 ? 7.309 -3.385 -25.785 1.00 73.19 82 GLN A CA 1
ATOM 647 C C . GLN A 1 82 ? 8.724 -2.995 -26.242 1.00 73.19 82 GLN A C 1
ATOM 649 O O . GLN A 1 82 ? 9.050 -3.153 -27.417 1.00 73.19 82 GLN A O 1
ATOM 654 N N . ILE A 1 83 ? 9.609 -2.583 -25.323 1.00 74.88 83 ILE A N 1
ATOM 655 C CA . ILE A 1 83 ? 11.016 -2.264 -25.637 1.00 74.88 83 ILE A CA 1
ATOM 656 C C . ILE A 1 83 ? 11.740 -3.481 -26.232 1.00 74.88 83 ILE A C 1
ATOM 658 O O . ILE A 1 83 ? 12.479 -3.353 -27.214 1.00 74.88 83 ILE A O 1
ATOM 662 N N . ALA A 1 84 ? 11.533 -4.670 -25.662 1.00 71.81 84 ALA A N 1
ATOM 663 C CA . ALA A 1 84 ? 12.116 -5.907 -26.174 1.00 71.81 84 ALA A CA 1
ATOM 664 C C . ALA A 1 84 ? 11.618 -6.237 -27.593 1.00 71.81 84 ALA A C 1
ATOM 666 O O . ALA A 1 84 ? 12.421 -6.652 -28.431 1.00 71.81 84 ALA A O 1
ATOM 667 N N . SER A 1 85 ? 10.333 -5.993 -27.870 1.00 69.00 85 SER A N 1
ATOM 668 C CA . SER A 1 85 ? 9.704 -6.219 -29.178 1.00 69.00 85 SER A CA 1
ATOM 669 C C . SER A 1 85 ? 10.192 -5.224 -30.236 1.00 69.00 85 SER A C 1
ATOM 671 O O . SER A 1 85 ? 10.603 -5.625 -31.317 1.00 69.00 85 SER A O 1
ATOM 673 N N . VAL A 1 86 ? 10.297 -3.932 -29.912 1.00 67.75 86 VAL A N 1
ATOM 674 C CA . VAL A 1 86 ? 10.879 -2.933 -30.831 1.00 67.75 86 VAL A CA 1
ATOM 675 C C . VAL A 1 86 ? 12.350 -3.247 -31.127 1.00 67.75 86 VAL A C 1
ATOM 677 O O . VAL A 1 86 ? 12.832 -3.066 -32.246 1.00 67.75 86 VAL A O 1
ATOM 680 N N . LYS A 1 87 ? 13.102 -3.749 -30.139 1.00 61.69 87 LYS A N 1
ATOM 681 C CA . LYS A 1 87 ? 14.499 -4.159 -30.340 1.00 61.69 87 LYS A CA 1
ATOM 682 C C . LYS A 1 87 ? 14.617 -5.412 -31.215 1.00 61.69 87 LYS A C 1
ATOM 684 O O . LYS A 1 87 ? 15.583 -5.509 -31.978 1.00 61.69 87 LYS A O 1
ATOM 689 N N . SER A 1 88 ? 13.687 -6.364 -31.113 1.00 59.41 88 SER A N 1
ATOM 690 C CA . SER A 1 88 ? 13.659 -7.540 -31.989 1.00 59.41 88 SER A CA 1
ATOM 691 C C . SER A 1 88 ? 13.236 -7.160 -33.409 1.00 59.41 88 SER A C 1
ATOM 693 O O . SER A 1 88 ? 13.922 -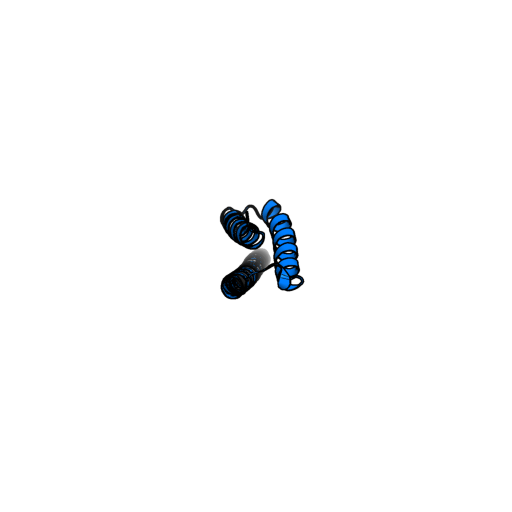7.559 -34.344 1.00 59.41 88 SER A O 1
ATOM 695 N N . GLU A 1 89 ? 12.234 -6.299 -33.582 1.00 56.41 89 GLU A N 1
ATOM 696 C CA . GLU A 1 89 ? 11.835 -5.756 -34.887 1.00 56.41 89 GLU A CA 1
ATOM 697 C C . GLU A 1 89 ? 12.963 -4.953 -35.545 1.00 56.41 89 GLU A C 1
ATOM 699 O O . GLU A 1 89 ? 13.285 -5.188 -36.705 1.00 56.41 89 GLU A O 1
ATOM 704 N N . ASN A 1 90 ? 13.670 -4.091 -34.807 1.00 57.91 90 ASN A N 1
ATOM 705 C CA . ASN A 1 90 ? 14.839 -3.383 -35.342 1.00 57.91 90 ASN A CA 1
ATOM 706 C C . ASN A 1 90 ? 15.980 -4.328 -35.746 1.00 57.91 90 ASN A C 1
ATOM 708 O O . ASN A 1 90 ? 16.686 -4.055 -36.718 1.00 57.91 90 ASN A O 1
ATOM 712 N N . LYS A 1 91 ? 16.180 -5.444 -35.030 1.00 52.34 91 LYS A N 1
ATOM 713 C CA . LYS A 1 91 ? 17.131 -6.488 -35.446 1.00 52.34 91 LYS A CA 1
ATOM 714 C C . LYS A 1 91 ? 16.668 -7.184 -36.722 1.00 52.34 91 LYS A C 1
ATOM 716 O O . LYS A 1 91 ? 17.474 -7.350 -37.631 1.00 52.34 91 LYS A O 1
ATOM 721 N N . VAL A 1 92 ? 15.395 -7.557 -36.804 1.00 53.25 92 VAL A N 1
ATOM 722 C CA . VAL A 1 92 ? 14.768 -8.170 -37.982 1.00 53.25 92 VAL A CA 1
ATOM 723 C C . VAL A 1 92 ? 14.950 -7.240 -39.189 1.00 53.25 92 VAL A C 1
ATOM 725 O O . VAL A 1 92 ? 15.605 -7.635 -40.150 1.00 53.25 92 VAL A O 1
ATOM 728 N N . THR A 1 93 ? 14.547 -5.971 -39.106 1.00 51.00 93 THR A N 1
ATOM 729 C CA . THR A 1 93 ? 14.688 -4.982 -40.191 1.00 51.00 93 THR A CA 1
ATOM 730 C C . THR A 1 93 ? 16.146 -4.745 -40.605 1.00 51.00 93 THR A C 1
ATOM 732 O O . THR A 1 93 ? 16.433 -4.647 -41.798 1.00 51.00 93 THR A O 1
ATOM 735 N N . ARG A 1 94 ? 17.104 -4.729 -39.661 1.00 47.69 94 ARG A N 1
ATOM 736 C CA . ARG A 1 94 ? 18.542 -4.670 -40.002 1.00 47.69 94 ARG A CA 1
ATOM 737 C C . ARG A 1 94 ? 19.030 -5.914 -40.737 1.00 47.69 94 ARG A C 1
ATOM 739 O O . ARG A 1 94 ? 19.886 -5.785 -41.598 1.00 47.69 94 ARG A O 1
ATOM 746 N N . THR A 1 95 ? 18.507 -7.093 -40.409 1.00 52.41 95 THR A N 1
ATOM 747 C CA . THR A 1 95 ? 18.938 -8.354 -41.032 1.00 52.41 95 THR A CA 1
ATOM 748 C C . THR A 1 95 ? 18.406 -8.461 -42.467 1.00 52.41 95 THR A C 1
ATOM 750 O O . THR A 1 95 ? 19.158 -8.809 -43.368 1.00 52.41 95 THR A O 1
ATOM 753 N N . TYR A 1 96 ? 17.159 -8.046 -42.727 1.00 48.91 96 TYR A N 1
ATOM 754 C CA . TYR A 1 96 ? 16.582 -8.070 -44.083 1.00 48.91 96 TYR A CA 1
ATOM 755 C C . TYR A 1 96 ? 17.152 -7.012 -45.041 1.00 48.91 96 TYR A C 1
ATOM 757 O O . TYR A 1 96 ? 17.069 -7.191 -46.255 1.00 48.91 96 TYR A O 1
ATOM 765 N N . HIS A 1 97 ? 17.743 -5.924 -44.538 1.00 47.69 97 HIS A N 1
ATOM 766 C CA . HIS A 1 97 ? 18.380 -4.914 -45.393 1.00 47.69 97 HIS A CA 1
ATOM 767 C C . HIS A 1 97 ? 19.826 -5.239 -45.795 1.00 47.69 97 HIS A C 1
ATOM 769 O O . HIS A 1 97 ? 20.366 -4.547 -46.657 1.00 47.69 97 HIS A O 1
ATOM 775 N N . ILE A 1 98 ? 20.453 -6.272 -45.221 1.00 53.56 98 ILE A N 1
ATOM 776 C CA . ILE A 1 98 ? 21.856 -6.613 -45.517 1.00 53.56 98 ILE A CA 1
ATOM 777 C C . ILE A 1 98 ? 21.984 -7.621 -46.680 1.00 53.56 98 ILE A C 1
ATOM 779 O O . ILE A 1 98 ? 23.011 -7.628 -47.351 1.00 53.56 98 ILE A O 1
ATOM 783 N N . ASP A 1 99 ? 20.932 -8.368 -47.034 1.00 53.62 99 ASP A N 1
ATOM 784 C CA . ASP A 1 99 ? 20.990 -9.436 -48.056 1.00 53.62 99 ASP A CA 1
ATOM 785 C C . ASP A 1 99 ? 20.313 -9.096 -49.403 1.00 53.62 99 ASP A C 1
ATOM 787 O O . ASP A 1 99 ? 19.808 -9.972 -50.105 1.00 53.62 99 ASP A O 1
ATOM 791 N N . ARG A 1 100 ? 20.286 -7.817 -49.807 1.00 48.34 100 ARG A N 1
ATOM 792 C CA . ARG A 1 100 ? 19.733 -7.398 -51.117 1.00 48.34 100 ARG A CA 1
ATOM 793 C C . ARG A 1 100 ? 20.684 -6.594 -52.006 1.00 48.34 100 ARG A C 1
ATOM 795 O O . ARG A 1 100 ? 20.226 -5.808 -52.823 1.00 48.34 100 ARG A O 1
ATOM 802 N N . ASN A 1 101 ? 21.990 -6.817 -51.881 1.00 47.53 101 ASN A N 1
ATOM 803 C CA . ASN A 1 101 ? 22.983 -6.374 -52.865 1.00 47.53 101 ASN A CA 1
ATOM 804 C C . ASN A 1 101 ? 23.968 -7.520 -53.157 1.00 47.53 101 ASN A C 1
ATOM 806 O O . ASN A 1 101 ? 25.071 -7.558 -52.610 1.00 47.53 101 ASN A O 1
ATOM 810 N N . ARG A 1 102 ? 23.557 -8.462 -54.007 1.00 40.12 102 ARG A N 1
ATOM 811 C CA . ARG A 1 102 ? 24.445 -9.322 -54.798 1.00 40.12 102 ARG A CA 1
ATOM 812 C C . ARG A 1 102 ? 23.844 -9.521 -56.175 1.00 40.12 102 ARG A C 1
ATOM 814 O O . ARG A 1 102 ? 22.611 -9.720 -56.230 1.00 40.12 102 ARG A O 1
#

pLDDT: mean 79.06, std 14.03, range [40.12, 93.31]

Secondary structure (DSSP, 8-state):
--HHHHHHHHHHHHHHHHHTT-HHHHHHHHHHHHHHHHHHHH-GGGS-GGGHHHHHHHHHHHHHHHHHHHHHHHHHHHHHHHHHHHHHHHHHHHHHTTSS--